Protein AF-A0A5J6GD02-F1 (afdb_monomer_lite)

Secondary structure (DSSP, 8-state):
-PPB--S--HHHHTTSB-TTT--B--TTS-EEEEEE-TTT--EEEEETTTHHHHHHHHHHHHHHHHHHHTT--TTTTTSTTSHHHHHHHHHHHHHHHHHHHTT---HHHHHHHHHHHHHHHHHHHHHHHHHHHHHHTT--

Foldseek 3Di:
DADEDPPDDPCQLVQQAASFPRHGCPDPFDKDFDHHHPVPRDTGIHGPPDRVVVSVVVVVVVVVVCVVVVDVPVCQQCDCPHLVVVLVVLVVLLVVLVVVCVPDDDPVVNVVSVVSNVVSVVSNVVSVVVVVVVVVVVVD

Structure (mmCIF, N/CA/C/O backbone):
data_AF-A0A5J6GD02-F1
#
_entry.id   AF-A0A5J6GD02-F1
#
loop_
_atom_site.group_PDB
_atom_site.id
_atom_site.type_symbol
_atom_site.label_atom_id
_atom_site.label_alt_id
_atom_site.label_comp_id
_atom_site.label_asym_id
_atom_site.label_entity_id
_atom_site.label_seq_id
_atom_site.pdbx_PDB_ins_code
_atom_site.Cartn_x
_atom_site.Cartn_y
_atom_site.Cartn_z
_atom_site.occupancy
_atom_site.B_iso_or_equiv
_atom_site.auth_seq_id
_atom_site.auth_comp_id
_atom_site.auth_asym_id
_atom_site.auth_atom_id
_atom_site.pdbx_PDB_model_num
ATOM 1 N N . MET A 1 1 ? -7.222 5.533 11.954 1.00 49.56 1 MET A N 1
ATOM 2 C CA . MET A 1 1 ? -6.879 4.154 12.347 1.00 49.56 1 MET A CA 1
ATOM 3 C C . MET A 1 1 ? -7.607 3.903 13.647 1.00 49.56 1 MET A C 1
ATOM 5 O O . MET A 1 1 ? -7.342 4.627 14.599 1.00 49.56 1 MET A O 1
ATOM 9 N N . ASP A 1 2 ? -8.582 2.999 13.656 1.00 67.56 2 ASP A N 1
ATOM 10 C CA . ASP A 1 2 ? -9.348 2.706 14.869 1.00 67.56 2 ASP A CA 1
ATOM 11 C C . ASP A 1 2 ? -8.459 1.959 15.872 1.00 67.56 2 ASP A C 1
ATOM 13 O O . ASP A 1 2 ? -7.825 0.957 15.533 1.00 67.56 2 ASP A O 1
ATOM 17 N N . ARG A 1 3 ? -8.343 2.493 17.095 1.00 82.06 3 ARG A N 1
ATOM 18 C CA . ARG A 1 3 ? -7.543 1.899 18.176 1.00 82.06 3 ARG A CA 1
ATOM 19 C C . ARG A 1 3 ? -8.403 0.902 18.943 1.00 82.06 3 ARG A C 1
ATOM 21 O O . ARG A 1 3 ? -9.432 1.288 19.490 1.00 82.06 3 ARG A O 1
ATOM 28 N N . TYR A 1 4 ? -7.952 -0.344 19.039 1.00 90.81 4 TYR A N 1
ATOM 29 C CA . TYR A 1 4 ? -8.618 -1.374 19.836 1.00 90.81 4 TYR A CA 1
ATOM 30 C C . TYR A 1 4 ? -7.989 -1.511 21.224 1.00 90.81 4 TYR A C 1
ATOM 32 O O . TYR A 1 4 ? -6.764 -1.505 21.362 1.00 90.81 4 TYR A O 1
ATOM 40 N N . PHE A 1 5 ? -8.832 -1.640 22.249 1.00 89.62 5 PHE A N 1
ATOM 41 C CA . PHE A 1 5 ? -8.416 -1.850 23.635 1.00 89.62 5 PHE A CA 1
ATOM 42 C C . PHE A 1 5 ? -8.751 -3.273 24.083 1.00 89.62 5 PHE A C 1
ATOM 44 O O . PHE A 1 5 ? -9.909 -3.677 24.086 1.00 89.62 5 PHE A O 1
ATOM 51 N N . TRP A 1 6 ? -7.727 -4.023 24.483 1.00 89.88 6 TRP A N 1
ATOM 52 C CA . TRP A 1 6 ? -7.848 -5.419 24.906 1.00 89.88 6 TRP A CA 1
ATOM 53 C C . TRP A 1 6 ? -7.901 -5.536 26.432 1.00 89.88 6 TRP A C 1
ATOM 55 O O . TRP A 1 6 ? -7.466 -4.635 27.145 1.00 89.88 6 TRP A O 1
ATOM 65 N N . HIS A 1 7 ? -8.410 -6.668 26.928 1.00 90.81 7 HIS A N 1
ATOM 66 C CA . HIS A 1 7 ? -8.487 -6.988 28.363 1.00 90.81 7 HIS A CA 1
ATOM 67 C C . HIS A 1 7 ? -9.287 -5.978 29.202 1.00 90.81 7 HIS A C 1
ATOM 69 O O . HIS A 1 7 ? -8.969 -5.720 30.362 1.00 90.81 7 HIS A O 1
ATOM 75 N N . LEU A 1 8 ? -10.347 -5.420 28.617 1.00 90.44 8 LEU A N 1
ATOM 76 C CA . LEU A 1 8 ? -11.246 -4.505 29.307 1.00 90.44 8 LEU A CA 1
ATOM 77 C C . LEU A 1 8 ? -12.137 -5.243 30.306 1.00 90.44 8 LEU A C 1
ATOM 79 O O . LEU A 1 8 ? -12.647 -6.332 30.035 1.00 90.44 8 LEU A O 1
ATOM 83 N N . SER A 1 9 ? -12.395 -4.607 31.447 1.00 92.12 9 SER A N 1
ATOM 84 C CA . SER A 1 9 ? -13.460 -5.055 32.337 1.00 92.12 9 SER A CA 1
ATOM 85 C C . SER A 1 9 ? -14.839 -4.852 31.679 1.00 92.12 9 SER A C 1
ATOM 87 O O . SER A 1 9 ? -14.994 -4.002 30.793 1.00 92.12 9 SER A O 1
ATOM 89 N N . PRO A 1 10 ? -15.894 -5.551 32.138 1.00 92.12 10 PRO A N 1
ATOM 90 C CA . PRO A 1 10 ? -17.239 -5.375 31.591 1.00 92.12 10 PRO A CA 1
ATOM 91 C C . PRO A 1 10 ? -17.794 -3.945 31.693 1.00 92.12 10 PRO A C 1
ATOM 93 O O . PRO A 1 10 ? -18.701 -3.590 30.940 1.00 92.12 10 PRO A O 1
ATOM 96 N N . SER A 1 11 ? -17.329 -3.126 32.643 1.00 91.56 11 SER A N 1
ATOM 97 C CA . SER A 1 11 ? -17.725 -1.713 32.739 1.00 91.56 11 SER A CA 1
ATOM 98 C C . SER A 1 11 ? -16.981 -0.848 31.720 1.00 91.56 11 SER A C 1
ATOM 100 O O . SER A 1 11 ? -17.595 0.008 31.089 1.00 91.56 11 SER A O 1
ATOM 102 N N . GLN A 1 12 ? -15.697 -1.118 31.488 1.00 92.94 12 GLN A N 1
ATOM 103 C CA . GLN A 1 12 ? -14.886 -0.407 30.497 1.00 92.94 12 GLN A CA 1
ATOM 104 C C . GLN A 1 12 ? -15.320 -0.723 29.061 1.00 92.94 12 GLN A C 1
ATOM 106 O O . GLN A 1 12 ? -15.511 0.195 28.269 1.00 92.94 12 GLN A O 1
ATOM 111 N N . ALA A 1 13 ? -15.569 -1.999 28.744 1.00 91.06 13 ALA A N 1
ATOM 112 C CA . ALA A 1 13 ? -16.032 -2.430 27.419 1.00 91.06 13 ALA A CA 1
ATOM 113 C C . ALA A 1 13 ? -17.415 -1.858 27.049 1.00 91.06 13 ALA A C 1
ATOM 115 O O . ALA A 1 13 ? -17.744 -1.693 25.879 1.00 91.06 13 ALA A O 1
ATOM 116 N N . ARG A 1 14 ? -18.236 -1.522 28.053 1.00 90.06 14 ARG A N 1
ATOM 117 C CA . ARG A 1 14 ? -19.537 -0.860 27.864 1.00 90.06 14 ARG A CA 1
ATOM 118 C C . ARG A 1 14 ? -19.453 0.669 27.845 1.00 90.06 14 ARG A C 1
ATOM 120 O O . ARG A 1 14 ? -20.496 1.312 27.781 1.00 90.06 14 ARG A O 1
ATOM 127 N N . GLY A 1 15 ? -18.253 1.242 27.940 1.00 88.25 15 GLY A N 1
ATOM 128 C CA . GLY A 1 15 ? -18.046 2.689 27.984 1.00 88.25 15 GLY A CA 1
ATOM 129 C C . GLY A 1 15 ? -18.499 3.357 29.287 1.00 88.25 15 GLY A C 1
ATOM 130 O O . GLY A 1 15 ? -18.622 4.574 29.332 1.00 88.25 15 GLY A O 1
ATOM 131 N N . LEU A 1 16 ? -18.749 2.580 30.348 1.00 90.75 16 LEU A N 1
ATOM 132 C CA . LEU A 1 16 ? -19.204 3.085 31.650 1.00 90.75 16 LEU A CA 1
ATOM 133 C C . LEU A 1 16 ? -18.047 3.438 32.587 1.00 90.75 16 LEU A C 1
ATOM 135 O O . LEU A 1 16 ? -18.254 4.100 33.595 1.00 90.75 16 LEU A O 1
ATOM 139 N N . ALA A 1 17 ? -16.835 2.980 32.286 1.00 93.38 17 ALA A N 1
ATOM 140 C CA . ALA A 1 17 ? -15.652 3.248 33.087 1.00 93.38 17 ALA A CA 1
ATOM 141 C C . ALA A 1 17 ? -14.464 3.606 32.197 1.00 93.38 17 ALA A C 1
ATOM 143 O O . ALA A 1 17 ? -14.351 3.139 31.063 1.00 93.38 17 ALA A O 1
ATOM 144 N N . CYS A 1 18 ? -13.555 4.411 32.737 1.00 93.94 18 CYS A N 1
ATOM 145 C CA . CYS A 1 18 ? -12.336 4.809 32.062 1.00 93.94 18 CYS A CA 1
ATOM 146 C C . CYS A 1 18 ? -11.481 3.583 31.736 1.00 93.94 18 CYS A C 1
ATOM 148 O O . CYS A 1 18 ? -11.112 2.819 32.633 1.00 93.94 18 CYS A O 1
ATOM 150 N N . VAL A 1 19 ? -11.089 3.433 30.472 1.00 93.94 19 VAL A N 1
ATOM 151 C CA . VAL A 1 19 ? -10.211 2.332 30.031 1.00 93.94 19 VAL A CA 1
ATOM 152 C C . VAL A 1 19 ? -8.822 2.359 30.671 1.00 93.94 19 VAL A C 1
ATOM 154 O O . VAL A 1 19 ? -8.133 1.348 30.683 1.00 93.94 19 VAL A O 1
ATOM 157 N N . VAL A 1 20 ? -8.411 3.504 31.224 1.00 92.31 20 VAL A N 1
ATOM 158 C CA . VAL A 1 20 ? -7.095 3.692 31.844 1.00 92.31 20 VAL A CA 1
ATOM 159 C C . VAL A 1 20 ? -7.111 3.409 33.343 1.00 92.31 20 VAL A C 1
ATOM 161 O O . VAL A 1 20 ? -6.299 2.628 33.827 1.00 92.31 20 VAL A O 1
ATOM 164 N N . CYS A 1 21 ? -7.987 4.084 34.090 1.00 91.25 21 CYS A N 1
ATOM 165 C CA . CYS A 1 21 ? -7.982 4.046 35.556 1.00 91.25 21 CYS A CA 1
ATOM 166 C C . CYS A 1 21 ? -9.163 3.280 36.164 1.00 91.25 21 CYS A C 1
ATOM 168 O O . CYS A 1 21 ? -9.201 3.100 37.376 1.00 91.25 21 CYS A O 1
ATOM 170 N N . GLY A 1 22 ? -10.141 2.858 35.356 1.00 90.38 22 GLY A N 1
ATOM 171 C CA . GLY A 1 22 ? -11.309 2.102 35.818 1.00 90.38 22 GLY A CA 1
ATOM 172 C C . GLY A 1 22 ? -12.361 2.917 36.578 1.00 90.38 22 GLY A C 1
ATOM 173 O O . GLY A 1 22 ? -13.353 2.342 37.015 1.00 90.38 22 GLY A O 1
ATOM 174 N N . VAL A 1 23 ? -12.179 4.235 36.721 1.00 91.81 23 VAL A N 1
ATOM 175 C CA . VAL A 1 23 ? -13.167 5.124 37.352 1.00 91.81 23 VAL A CA 1
ATOM 176 C C . VAL A 1 23 ? -14.449 5.165 36.524 1.00 91.81 23 VAL A C 1
ATOM 178 O O . VAL A 1 23 ? -14.387 5.249 35.297 1.00 91.81 23 VAL A O 1
ATOM 181 N N . ASP A 1 24 ? -15.593 5.121 37.202 1.00 91.19 24 ASP A N 1
ATOM 182 C CA . ASP A 1 24 ? -16.921 5.259 36.601 1.00 91.19 24 ASP A CA 1
ATOM 183 C C . ASP A 1 24 ? -17.074 6.632 35.922 1.00 91.19 24 ASP A C 1
ATOM 185 O O . ASP A 1 24 ? -16.805 7.673 36.522 1.00 91.19 24 ASP A O 1
ATOM 189 N N . LEU A 1 25 ? -17.492 6.625 34.657 1.00 86.75 25 LEU A N 1
ATOM 190 C CA . LEU A 1 25 ? -17.633 7.804 33.802 1.00 86.75 25 LEU A CA 1
ATOM 191 C C . LEU A 1 25 ? -19.041 8.414 33.859 1.00 86.75 25 LEU A C 1
ATOM 193 O O . LEU A 1 25 ? -19.507 8.977 32.872 1.00 86.75 25 LEU A O 1
ATOM 197 N N . GLY A 1 26 ? -19.730 8.303 34.997 1.00 82.62 26 GLY A N 1
ATOM 198 C CA . GLY A 1 26 ? -21.067 8.855 35.211 1.00 82.62 26 GLY A CA 1
ATOM 199 C C . GLY A 1 26 ? -21.256 10.311 34.747 1.00 82.62 26 GLY A C 1
ATOM 200 O O . GLY A 1 26 ? -20.313 11.054 34.490 1.00 82.62 26 GLY A O 1
ATOM 201 N N . LYS A 1 27 ? -22.516 10.763 34.690 1.00 76.00 27 LYS A N 1
ATOM 202 C CA . LYS A 1 27 ? -22.967 11.983 33.973 1.00 76.00 27 LYS 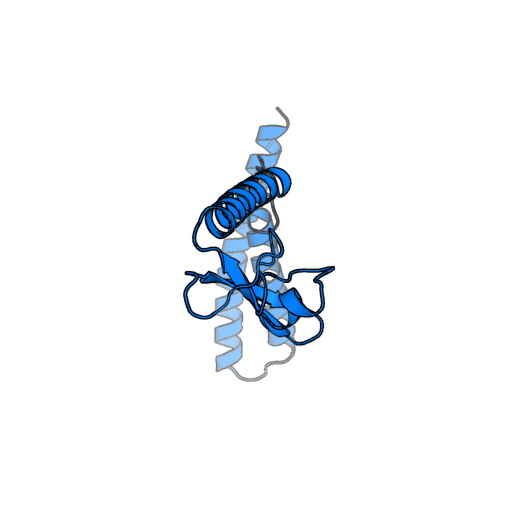A CA 1
ATOM 203 C C . LYS A 1 27 ? -22.194 13.292 34.219 1.00 76.00 27 LYS A C 1
ATOM 205 O O . LYS A 1 27 ? -22.316 14.208 33.415 1.00 76.00 27 LYS A O 1
ATOM 210 N N . GLN A 1 28 ? -21.487 13.432 35.337 1.00 75.25 28 GLN A N 1
ATOM 211 C CA . GLN A 1 28 ? -20.781 14.665 35.706 1.00 75.25 28 GLN A CA 1
ATOM 212 C C . GLN A 1 28 ? -19.301 14.672 35.307 1.00 75.25 28 GLN A C 1
ATOM 214 O O . GLN A 1 28 ? -18.648 15.712 35.387 1.00 75.25 28 GLN A O 1
ATOM 219 N N . MET A 1 29 ? -18.759 13.534 34.881 1.00 80.50 29 MET A N 1
ATOM 220 C CA . MET A 1 29 ? -17.343 13.398 34.593 1.00 80.50 29 MET A CA 1
ATOM 221 C C . MET A 1 29 ? -17.076 13.637 33.108 1.00 80.50 29 MET A C 1
ATOM 223 O O . MET A 1 29 ? -17.655 12.984 32.246 1.00 80.50 29 MET A O 1
ATOM 227 N N . ARG A 1 30 ? -16.182 14.580 32.787 1.00 88.38 30 ARG A N 1
ATOM 228 C CA . ARG A 1 30 ? -15.771 14.807 31.396 1.00 88.38 30 ARG A CA 1
ATOM 229 C C . ARG A 1 30 ? -14.984 13.601 30.894 1.00 88.38 30 ARG A C 1
ATOM 231 O O . ARG A 1 30 ? -13.947 13.250 31.461 1.00 88.38 30 ARG A O 1
ATOM 238 N N . HIS A 1 31 ? -15.455 13.008 29.808 1.00 90.62 31 HIS A N 1
ATOM 239 C CA . HIS A 1 31 ? -14.828 11.863 29.168 1.00 90.62 31 HIS A CA 1
ATOM 240 C C . HIS A 1 31 ? -14.773 12.047 27.654 1.00 90.62 31 HIS A C 1
ATOM 242 O O . HIS A 1 31 ? -15.590 12.759 27.071 1.00 90.62 31 HIS A O 1
ATOM 248 N N . VAL A 1 32 ? -13.802 11.400 27.019 1.00 91.69 32 VAL A N 1
ATOM 249 C CA . VAL A 1 32 ? -13.587 11.461 25.569 1.00 91.69 32 VAL A CA 1
ATOM 250 C C . VAL A 1 32 ? -13.484 10.051 24.990 1.00 91.69 32 VAL A C 1
ATOM 252 O O . VAL A 1 32 ? -12.970 9.161 25.677 1.00 91.69 32 VAL A O 1
ATOM 255 N N . PRO A 1 33 ? -13.993 9.816 23.767 1.00 92.50 33 PRO A N 1
ATOM 256 C CA . PRO A 1 33 ? -13.813 8.542 23.083 1.00 92.50 33 PRO A CA 1
ATOM 257 C C . PRO A 1 33 ? -12.338 8.376 22.707 1.00 92.50 33 PRO A C 1
ATOM 259 O O . PRO A 1 33 ? -11.707 9.313 22.220 1.00 92.50 33 PRO A O 1
ATOM 262 N N . VAL A 1 34 ? -11.776 7.193 22.954 1.00 91.38 34 VAL A N 1
ATOM 263 C CA . VAL A 1 34 ? -10.341 6.919 22.725 1.00 91.38 34 VAL A CA 1
ATOM 264 C C . VAL A 1 34 ? -10.077 5.704 21.841 1.00 91.38 34 VAL A C 1
ATOM 266 O O . VAL A 1 34 ? -8.940 5.488 21.422 1.00 91.38 34 VAL A O 1
ATOM 269 N N . GLY A 1 35 ? -11.104 4.911 21.540 1.00 92.25 35 GLY A N 1
ATOM 270 C CA . GLY A 1 35 ? -10.992 3.733 20.687 1.00 92.25 35 GLY A CA 1
ATOM 271 C C . GLY A 1 35 ? -12.226 2.849 20.771 1.00 92.25 35 GLY A C 1
ATOM 272 O O . GLY A 1 35 ? -13.308 3.328 21.115 1.00 92.25 35 GLY A O 1
ATOM 273 N N . ARG A 1 36 ? -12.051 1.555 20.490 1.00 93.94 36 ARG A N 1
ATOM 274 C CA . ARG A 1 36 ? -13.120 0.554 20.482 1.00 93.94 36 ARG A CA 1
ATOM 275 C C . ARG A 1 36 ? -12.764 -0.721 21.243 1.00 93.94 36 ARG A C 1
ATOM 277 O O . ARG A 1 36 ? -11.593 -1.086 21.364 1.00 93.94 36 ARG A O 1
ATOM 284 N N . ASP A 1 37 ? -13.788 -1.410 21.728 1.00 91.69 37 ASP A N 1
ATOM 285 C CA . ASP A 1 37 ? -13.700 -2.790 22.204 1.00 91.69 37 ASP A CA 1
ATOM 286 C C . ASP A 1 37 ? -13.685 -3.752 21.000 1.00 91.69 37 ASP A C 1
ATOM 288 O O . ASP A 1 37 ? -14.632 -3.740 20.217 1.00 91.69 37 ASP A O 1
ATOM 292 N N . PRO A 1 38 ? -12.667 -4.610 20.833 1.00 89.62 38 PRO A N 1
ATOM 293 C CA . PRO A 1 38 ? -12.588 -5.540 19.707 1.00 89.62 38 PRO A CA 1
ATOM 294 C C . PRO A 1 38 ? -13.679 -6.620 19.705 1.00 89.62 38 PRO A C 1
ATOM 296 O O . PRO A 1 38 ? -13.969 -7.174 18.649 1.00 89.62 38 PRO A O 1
ATOM 299 N N . ALA A 1 39 ? -14.290 -6.940 20.853 1.00 89.62 39 ALA A N 1
ATOM 300 C CA . ALA A 1 39 ? -15.325 -7.973 20.918 1.00 89.62 39 ALA A CA 1
ATOM 301 C C . ALA A 1 39 ? -16.695 -7.476 20.432 1.00 89.62 39 ALA A C 1
ATOM 303 O O . ALA A 1 39 ? -17.473 -8.243 19.866 1.00 89.62 39 ALA A O 1
ATOM 304 N N . THR A 1 40 ? -17.007 -6.202 20.677 1.00 88.94 40 THR A N 1
ATOM 305 C CA . THR A 1 40 ? -18.330 -5.624 20.389 1.00 88.94 40 THR A CA 1
ATOM 306 C C . THR A 1 40 ? -18.296 -4.468 19.391 1.00 88.94 40 THR A C 1
ATOM 308 O O . THR A 1 40 ? -19.353 -3.954 19.028 1.00 88.94 40 THR A O 1
ATOM 311 N N . ASP A 1 41 ? -17.099 -4.050 18.970 1.00 88.62 41 ASP A N 1
ATOM 312 C CA . ASP A 1 41 ? -16.800 -2.864 18.156 1.00 88.62 41 ASP A CA 1
ATOM 313 C C . ASP A 1 41 ? -17.367 -1.548 18.724 1.00 88.62 41 ASP A C 1
ATOM 315 O O . ASP A 1 41 ? -17.493 -0.537 18.032 1.00 88.62 41 ASP A O 1
ATOM 319 N N . ARG A 1 42 ? -17.715 -1.528 20.014 1.00 90.19 42 ARG A N 1
ATOM 320 C CA . ARG A 1 42 ? -18.280 -0.349 20.678 1.00 90.19 42 ARG A CA 1
ATOM 321 C C . ARG A 1 42 ? -17.197 0.634 21.075 1.00 90.19 42 ARG A C 1
ATOM 323 O O . ARG A 1 42 ? -16.099 0.228 21.440 1.00 90.19 42 ARG A O 1
ATOM 330 N N . GLU A 1 43 ? -17.530 1.923 21.049 1.00 92.56 43 GLU A N 1
ATOM 331 C CA . GLU A 1 43 ? -16.637 2.970 21.540 1.00 92.56 43 GLU A CA 1
ATOM 332 C C . GLU A 1 43 ? -16.333 2.800 23.028 1.00 92.56 43 GLU A C 1
ATOM 334 O O . GLU A 1 43 ? -17.204 2.473 23.838 1.00 92.56 43 GLU A O 1
ATOM 339 N N . VAL A 1 44 ? -15.083 3.077 23.383 1.00 93.50 44 VAL A N 1
ATOM 340 C CA . VAL A 1 44 ? -14.610 3.097 24.763 1.00 93.50 44 VAL A CA 1
ATOM 341 C C . VAL A 1 44 ? -14.038 4.468 25.101 1.00 93.50 44 VAL A C 1
ATOM 343 O O . VAL A 1 44 ? -13.536 5.191 24.233 1.00 93.50 44 VAL A O 1
ATOM 346 N N . TYR A 1 45 ? -14.116 4.831 26.379 1.00 94.00 45 TYR A N 1
ATOM 347 C CA . TYR A 1 45 ? -13.893 6.200 26.835 1.00 94.00 45 TYR A CA 1
ATOM 348 C C . TYR A 1 45 ? -12.797 6.277 27.900 1.00 94.00 45 TYR A C 1
ATOM 350 O O . TYR A 1 45 ? -12.564 5.340 28.668 1.00 94.00 45 TYR A O 1
ATOM 358 N N . ALA A 1 46 ? -12.139 7.431 27.973 1.00 92.94 46 ALA A N 1
ATOM 359 C CA . ALA A 1 46 ? -11.224 7.787 29.053 1.00 92.94 46 ALA A CA 1
ATOM 360 C C . ALA A 1 46 ? -11.638 9.110 29.705 1.00 92.94 46 ALA A C 1
ATOM 362 O O . ALA A 1 46 ? -12.276 9.950 29.068 1.00 92.94 46 ALA A O 1
ATOM 363 N N . CYS A 1 47 ? -11.235 9.321 30.962 1.00 93.44 47 CYS A N 1
ATOM 364 C CA . CYS A 1 47 ? -11.329 10.634 31.605 1.00 93.44 47 CYS A CA 1
ATOM 365 C C . CYS A 1 47 ? -10.604 11.668 30.739 1.00 93.44 47 CYS A C 1
ATOM 367 O O . CYS A 1 47 ? -9.479 11.397 30.306 1.00 93.44 47 CYS A O 1
ATOM 369 N N . ALA A 1 48 ? -11.207 12.843 30.540 1.00 88.12 48 ALA A N 1
ATOM 370 C CA . ALA A 1 48 ? -10.611 13.905 29.731 1.00 88.12 48 ALA A CA 1
ATOM 371 C C . ALA A 1 48 ? -9.185 14.243 30.203 1.00 88.12 48 ALA A C 1
ATOM 373 O O . ALA A 1 48 ? -8.269 14.310 29.392 1.00 88.12 48 ALA A O 1
ATOM 374 N N . GLU A 1 49 ? -8.970 14.326 31.519 1.00 85.81 49 GLU A N 1
ATOM 375 C CA . GLU A 1 49 ? -7.649 14.483 32.130 1.00 85.81 49 GLU A CA 1
ATOM 376 C C . GLU A 1 49 ? -7.559 13.656 33.426 1.00 85.81 49 GLU A C 1
ATOM 378 O O . GLU A 1 49 ? -8.562 13.521 34.133 1.00 85.81 49 GLU A O 1
ATOM 383 N N . PRO A 1 50 ? -6.400 13.046 33.748 1.00 88.25 50 PRO A N 1
ATOM 384 C CA . PRO A 1 50 ? -5.165 12.977 32.949 1.00 88.25 50 PRO A CA 1
ATOM 385 C C . PRO A 1 50 ? -5.144 11.801 31.947 1.00 88.25 50 PRO A C 1
ATOM 387 O O . PRO A 1 50 ? -4.174 11.607 31.219 1.00 88.25 50 PRO A O 1
ATOM 390 N N . CYS A 1 51 ? -6.190 10.969 31.928 1.00 91.62 51 CYS A N 1
ATOM 391 C CA . CYS A 1 51 ? -6.157 9.666 31.258 1.00 91.62 51 CYS A CA 1
ATOM 392 C C . CYS A 1 51 ? -6.074 9.766 29.730 1.00 91.62 51 CYS A C 1
ATOM 394 O O . CYS A 1 51 ? -5.277 9.050 29.125 1.00 91.62 51 CYS A O 1
ATOM 396 N N . ALA A 1 52 ? -6.861 10.646 29.105 1.00 89.50 52 ALA A N 1
ATOM 397 C CA . ALA A 1 52 ? -6.813 10.829 27.656 1.00 89.50 52 ALA A CA 1
ATOM 398 C C . ALA A 1 52 ? -5.493 11.461 27.188 1.00 89.50 52 ALA A C 1
ATOM 400 O O . ALA A 1 52 ? -4.957 11.050 26.162 1.00 89.50 52 ALA A O 1
ATOM 401 N N . VAL A 1 53 ? -4.929 12.386 27.973 1.00 89.81 53 VAL A N 1
ATOM 402 C CA . VAL A 1 53 ? -3.611 12.986 27.700 1.00 89.81 53 VAL A CA 1
ATOM 403 C C . VAL A 1 53 ? -2.532 11.907 27.670 1.00 89.81 53 VAL A C 1
ATOM 405 O O . VAL A 1 53 ? -1.804 11.793 26.689 1.00 89.81 53 VAL A O 1
ATOM 408 N N . ARG A 1 54 ? -2.508 11.022 28.673 1.00 90.19 54 ARG A N 1
ATOM 409 C CA . ARG A 1 54 ? -1.548 9.911 28.722 1.00 90.19 54 ARG A CA 1
ATOM 410 C C . ARG A 1 54 ? -1.681 8.959 27.528 1.00 90.19 54 ARG A C 1
ATOM 412 O O . ARG A 1 54 ? -0.681 8.483 27.003 1.00 90.19 54 ARG A O 1
ATOM 419 N N . ILE A 1 55 ? -2.912 8.682 27.087 1.00 88.00 55 ILE A N 1
ATOM 420 C CA . ILE A 1 55 ? -3.176 7.884 25.876 1.00 88.00 55 ILE A CA 1
ATOM 421 C C . ILE A 1 55 ? -2.610 8.584 24.635 1.00 88.00 55 ILE A C 1
ATOM 423 O O . ILE A 1 55 ? -2.037 7.911 23.775 1.00 88.00 55 ILE A O 1
ATOM 427 N N . ALA A 1 56 ? -2.780 9.902 24.521 1.00 86.75 56 ALA A N 1
ATOM 428 C CA . ALA A 1 56 ? -2.273 10.680 23.395 1.00 86.75 56 ALA A CA 1
ATOM 429 C C . ALA A 1 56 ? -0.737 10.678 23.359 1.00 86.75 56 ALA A C 1
ATOM 431 O O . ALA A 1 56 ? -0.162 10.345 22.325 1.00 86.75 56 ALA A O 1
ATOM 432 N N . GLU A 1 57 ? -0.083 10.933 24.494 1.00 89.19 57 GLU A N 1
ATOM 433 C CA . GLU A 1 57 ? 1.380 10.893 24.632 1.00 89.19 57 GLU A CA 1
ATOM 434 C C . GLU A 1 57 ? 1.950 9.509 24.299 1.00 89.19 57 GLU A C 1
ATOM 436 O O . GLU A 1 57 ? 2.923 9.388 23.557 1.00 89.19 57 GLU A O 1
ATOM 441 N N . GLU A 1 58 ? 1.318 8.441 24.794 1.00 86.69 58 GLU A N 1
ATOM 442 C CA . GLU A 1 58 ? 1.730 7.073 24.483 1.00 86.69 58 GLU A CA 1
ATOM 443 C C . GLU A 1 58 ? 1.541 6.749 22.996 1.00 86.69 58 GLU A C 1
ATOM 445 O O . GLU A 1 58 ? 2.399 6.108 22.394 1.00 86.69 58 GLU A O 1
ATOM 450 N N . SER A 1 59 ? 0.449 7.218 22.385 1.00 83.38 59 SER A N 1
ATOM 451 C CA . SER A 1 59 ? 0.204 7.038 20.948 1.00 83.38 59 SER A CA 1
ATOM 452 C C . SER A 1 59 ? 1.252 7.762 20.113 1.00 83.38 59 SER A C 1
ATOM 454 O O . SER A 1 59 ? 1.713 7.227 19.110 1.00 83.38 59 SER A O 1
ATOM 456 N N . GLU A 1 60 ? 1.647 8.967 20.522 1.00 85.50 60 GLU A N 1
ATOM 457 C CA . GLU A 1 60 ? 2.689 9.727 19.844 1.00 85.50 60 GLU A CA 1
ATOM 458 C C . GLU A 1 60 ? 4.061 9.066 20.008 1.00 85.50 60 GLU A C 1
ATOM 460 O O . GLU A 1 60 ? 4.800 8.948 19.027 1.00 85.50 60 GLU A O 1
ATOM 465 N N . ARG A 1 61 ? 4.378 8.574 21.213 1.00 87.69 61 ARG A N 1
ATOM 466 C CA . ARG A 1 61 ? 5.593 7.795 21.480 1.00 87.69 61 ARG A CA 1
ATOM 467 C C . ARG A 1 61 ? 5.639 6.542 20.611 1.00 87.69 61 ARG A C 1
ATOM 469 O O . ARG A 1 61 ? 6.620 6.344 19.909 1.00 87.69 61 ARG A O 1
ATOM 476 N N . LEU A 1 62 ? 4.569 5.747 20.586 1.00 82.12 62 LEU A N 1
ATOM 477 C CA . LEU A 1 62 ? 4.480 4.548 19.748 1.00 82.12 62 LEU A CA 1
ATOM 478 C C . LEU A 1 62 ? 4.555 4.892 18.261 1.00 82.12 62 LEU A C 1
ATOM 480 O O . LEU A 1 62 ? 5.235 4.206 17.512 1.00 82.12 62 LEU A O 1
ATOM 484 N N . ALA A 1 63 ? 3.908 5.968 17.811 1.00 79.31 63 ALA A N 1
ATOM 485 C CA . ALA A 1 63 ? 4.021 6.416 16.426 1.00 79.31 63 ALA A CA 1
ATOM 486 C C . ALA A 1 63 ? 5.457 6.831 16.076 1.00 79.31 63 ALA A C 1
ATOM 488 O O . ALA A 1 63 ? 5.902 6.595 14.955 1.00 79.31 63 ALA A O 1
ATOM 489 N N . ARG A 1 64 ? 6.190 7.431 17.018 1.00 81.75 64 ARG A N 1
ATOM 490 C CA . ARG A 1 64 ? 7.608 7.767 16.862 1.00 81.75 64 ARG A CA 1
ATOM 491 C C . ARG A 1 64 ? 8.475 6.510 16.815 1.00 81.75 64 ARG A C 1
ATOM 493 O O . ARG A 1 64 ? 9.204 6.340 15.848 1.00 81.75 64 ARG A O 1
ATOM 500 N N . GLU A 1 65 ? 8.296 5.592 17.759 1.00 81.75 65 GLU A N 1
ATOM 501 C CA . GLU A 1 65 ? 8.990 4.299 17.803 1.00 81.75 65 GLU A CA 1
ATOM 502 C C . GLU A 1 65 ? 8.689 3.446 16.563 1.00 81.75 65 GLU A C 1
ATOM 504 O O . GLU A 1 65 ? 9.582 2.794 16.035 1.00 81.75 65 GLU A O 1
ATOM 509 N N . MET A 1 66 ? 7.462 3.477 16.032 1.00 71.31 66 MET A N 1
ATOM 510 C CA . MET A 1 66 ? 7.115 2.828 14.763 1.00 71.31 66 MET A CA 1
ATOM 511 C C . MET A 1 66 ? 7.817 3.483 13.573 1.00 71.31 66 MET A C 1
ATOM 513 O O . MET A 1 66 ? 8.258 2.770 12.684 1.00 71.31 66 MET A O 1
ATOM 517 N N . ARG A 1 67 ? 7.951 4.816 13.533 1.00 71.31 67 ARG A N 1
ATOM 518 C CA . ARG A 1 67 ? 8.726 5.500 12.478 1.00 71.31 67 ARG A CA 1
ATOM 519 C C . ARG A 1 67 ? 10.220 5.185 12.574 1.00 71.31 67 ARG A C 1
ATOM 521 O O . ARG A 1 67 ? 10.872 5.051 11.547 1.00 71.31 67 ARG A O 1
ATOM 528 N N . GLU A 1 68 ? 10.746 5.058 13.786 1.00 73.38 68 GLU A N 1
ATOM 529 C CA . GLU A 1 68 ? 12.149 4.718 14.043 1.00 73.38 68 GLU A CA 1
ATOM 530 C C . GLU A 1 68 ? 12.439 3.239 13.728 1.00 73.38 68 GLU A C 1
ATOM 532 O O . GLU A 1 68 ? 13.423 2.934 13.058 1.00 73.38 68 GLU A O 1
ATOM 537 N N . SER A 1 69 ? 11.551 2.321 14.125 1.00 64.25 69 SER A N 1
ATOM 538 C CA . SER A 1 69 ? 11.680 0.869 13.897 1.00 64.25 69 SER A CA 1
ATOM 539 C C . SER A 1 69 ? 11.302 0.416 12.486 1.00 64.25 69 SER A C 1
ATOM 541 O O . SER A 1 69 ? 11.893 -0.537 11.985 1.00 64.25 69 SER A O 1
ATOM 543 N N . ALA A 1 70 ? 10.400 1.126 11.798 1.00 57.81 70 ALA A N 1
ATOM 544 C CA . ALA A 1 70 ? 10.192 0.979 10.353 1.00 57.81 70 ALA A CA 1
ATOM 545 C C . ALA A 1 70 ? 11.399 1.472 9.531 1.00 57.81 70 ALA A C 1
ATOM 547 O O . ALA A 1 70 ? 11.387 1.388 8.303 1.00 57.81 70 ALA A O 1
ATOM 548 N N . GLY A 1 71 ? 12.442 1.946 10.213 1.00 44.16 71 GLY A N 1
ATOM 549 C CA . GLY A 1 71 ? 13.673 2.414 9.631 1.00 44.16 71 GLY A CA 1
ATOM 550 C C . GLY A 1 71 ? 13.536 3.855 9.169 1.00 44.16 71 GLY A C 1
ATOM 551 O O . GLY A 1 71 ? 12.827 4.175 8.214 1.00 44.16 71 GLY A O 1
ATOM 552 N N . GLN A 1 72 ? 14.412 4.697 9.708 1.00 50.12 72 GLN A N 1
ATOM 553 C CA . GLN A 1 72 ? 15.299 5.420 8.805 1.00 50.12 72 GLN A CA 1
ATOM 554 C C . GLN A 1 72 ? 15.917 4.385 7.856 1.00 50.12 72 GLN A C 1
ATOM 556 O O . GLN A 1 72 ? 16.961 3.803 8.135 1.00 50.12 72 GLN A O 1
ATOM 561 N N . ALA A 1 73 ? 15.226 4.086 6.757 1.00 47.53 73 ALA A N 1
ATOM 562 C CA . ALA A 1 73 ? 15.845 3.460 5.612 1.00 47.53 73 ALA A CA 1
ATOM 563 C C . ALA A 1 73 ? 16.862 4.479 5.097 1.00 47.53 73 ALA A C 1
ATOM 565 O O . ALA A 1 73 ? 16.569 5.289 4.216 1.00 47.53 73 ALA A O 1
ATOM 566 N N . ASP A 1 74 ? 18.066 4.428 5.659 1.00 46.97 74 ASP A N 1
ATOM 567 C CA . ASP A 1 74 ? 19.269 5.130 5.209 1.00 46.97 74 ASP A CA 1
ATOM 568 C C . ASP A 1 74 ? 19.771 4.571 3.857 1.00 46.97 74 ASP A C 1
ATOM 570 O O . ASP A 1 74 ? 20.948 4.578 3.519 1.00 46.97 74 ASP A O 1
ATOM 574 N N . ASP A 1 75 ? 18.830 4.066 3.053 1.00 48.66 75 ASP A N 1
ATOM 575 C CA . ASP A 1 75 ? 18.969 3.781 1.639 1.00 48.66 75 ASP A CA 1
ATOM 576 C C . ASP A 1 75 ? 17.646 4.040 0.889 1.00 48.66 75 ASP A C 1
ATOM 578 O O . ASP A 1 75 ? 17.173 3.256 0.061 1.00 48.66 75 ASP A O 1
ATOM 582 N N . SER A 1 76 ? 17.015 5.179 1.196 1.00 52.47 76 SER A N 1
ATOM 583 C CA . SER A 1 76 ? 15.764 5.681 0.593 1.00 52.47 76 SER A CA 1
ATOM 584 C C . SER A 1 76 ? 15.773 5.771 -0.947 1.00 52.47 76 SER A C 1
ATOM 586 O O . SER A 1 76 ? 14.738 6.011 -1.571 1.00 52.47 76 SER A O 1
ATOM 588 N N . GLY A 1 77 ? 16.918 5.525 -1.592 1.00 52.44 77 GLY A N 1
ATOM 589 C CA . GLY A 1 77 ? 17.039 5.385 -3.037 1.00 52.44 77 GLY A CA 1
ATOM 590 C C . GLY A 1 77 ? 16.651 4.009 -3.590 1.00 52.44 77 GLY A C 1
ATOM 591 O O . 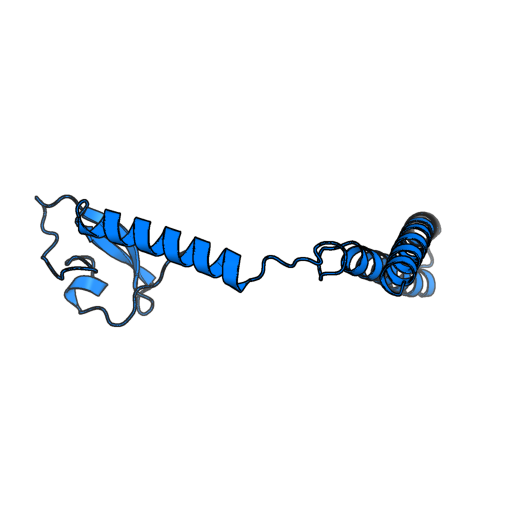GLY A 1 77 ? 16.212 3.957 -4.736 1.00 52.44 77 GLY A O 1
ATOM 592 N N . LEU A 1 78 ? 16.783 2.913 -2.833 1.00 53.59 78 LEU A N 1
ATOM 593 C CA . LEU A 1 78 ? 16.683 1.536 -3.363 1.00 53.59 78 LEU A CA 1
ATOM 594 C C . LEU A 1 78 ? 15.539 0.692 -2.772 1.00 53.59 78 LEU A C 1
ATOM 596 O O . LEU A 1 78 ? 15.292 -0.415 -3.245 1.00 53.59 78 LEU A O 1
ATOM 600 N N . GLY A 1 79 ? 14.810 1.203 -1.776 1.00 56.62 79 GLY A N 1
ATOM 601 C CA . GLY A 1 79 ? 13.672 0.501 -1.168 1.00 56.62 79 GLY A CA 1
ATOM 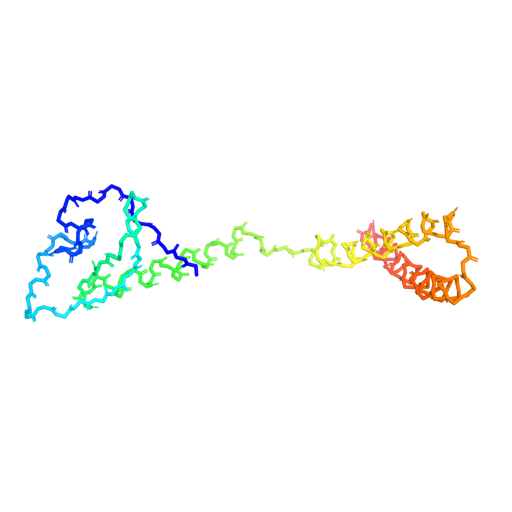602 C C . GLY A 1 79 ? 12.467 0.288 -2.103 1.00 56.62 79 GLY A C 1
ATOM 603 O O . GLY A 1 79 ? 12.434 0.767 -3.240 1.00 56.62 79 GLY A O 1
ATOM 604 N N . ALA A 1 80 ? 11.433 -0.394 -1.594 1.00 52.69 80 ALA A N 1
ATOM 605 C CA . ALA A 1 80 ? 10.211 -0.765 -2.327 1.00 52.69 80 ALA A CA 1
ATOM 606 C C . ALA A 1 80 ? 9.461 0.421 -2.979 1.00 52.69 80 ALA A C 1
ATOM 608 O O . ALA A 1 80 ? 8.783 0.232 -3.990 1.00 52.69 80 ALA A O 1
ATOM 609 N N . ASP A 1 81 ? 9.654 1.643 -2.468 1.00 57.53 81 ASP A N 1
ATOM 610 C CA . ASP A 1 81 ? 9.141 2.894 -3.051 1.00 57.53 81 ASP A CA 1
ATOM 611 C C . ASP A 1 81 ? 10.223 3.853 -3.586 1.00 57.53 81 ASP A C 1
ATOM 613 O O . ASP A 1 81 ? 9.906 4.928 -4.108 1.00 57.53 81 ASP A O 1
ATOM 617 N N . GLY A 1 82 ? 11.490 3.434 -3.532 1.00 74.44 82 GLY A N 1
ATOM 618 C CA . GLY A 1 82 ? 12.641 4.138 -4.096 1.00 74.44 82 GLY A CA 1
ATOM 619 C C . GLY A 1 82 ? 12.762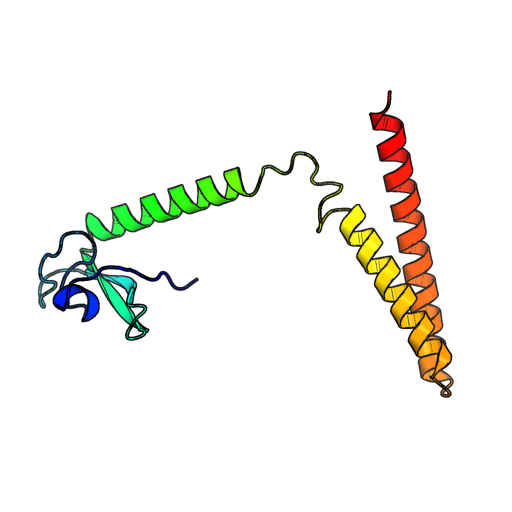 3.992 -5.619 1.00 74.44 82 GLY A C 1
ATOM 620 O O . GLY A 1 82 ? 11.871 3.489 -6.304 1.00 74.44 82 GLY A O 1
ATOM 621 N N . GLU A 1 83 ? 13.893 4.427 -6.173 1.00 80.88 83 GLU A N 1
ATOM 622 C CA . GLU A 1 83 ? 14.221 4.343 -7.606 1.00 80.88 83 GLU A CA 1
ATOM 623 C C . GLU A 1 83 ? 14.199 2.897 -8.122 1.00 80.88 83 GLU A C 1
ATOM 625 O O . GLU A 1 83 ? 13.736 2.646 -9.234 1.00 80.88 83 GLU A O 1
ATOM 630 N N . PHE A 1 84 ? 14.623 1.930 -7.302 1.00 83.81 84 PHE A N 1
ATOM 631 C CA . PHE A 1 84 ? 14.558 0.510 -7.655 1.00 83.81 84 PHE A CA 1
ATOM 632 C C . PHE A 1 84 ? 13.113 -0.011 -7.706 1.00 83.81 84 PHE A C 1
ATOM 634 O O . PHE A 1 84 ? 12.709 -0.628 -8.690 1.00 83.81 84 PHE A O 1
ATOM 641 N N . GLY A 1 85 ? 12.287 0.310 -6.704 1.00 86.31 85 GLY A N 1
ATOM 642 C CA . GLY A 1 85 ? 10.856 -0.015 -6.726 1.00 86.31 85 GLY A CA 1
ATOM 643 C C . GLY A 1 85 ? 10.117 0.629 -7.906 1.00 86.31 85 GLY A C 1
ATOM 644 O O . GLY A 1 85 ? 9.265 0.005 -8.541 1.00 86.31 85 GLY A O 1
ATOM 645 N N . ARG A 1 86 ? 10.490 1.864 -8.257 1.00 88.81 86 ARG A N 1
ATOM 646 C CA . ARG A 1 86 ? 10.023 2.570 -9.458 1.00 88.81 86 ARG A CA 1
ATOM 647 C C . ARG A 1 86 ? 10.418 1.848 -10.749 1.00 88.81 86 ARG A C 1
ATOM 649 O O . ARG A 1 86 ? 9.548 1.656 -11.591 1.00 88.81 86 ARG A O 1
ATOM 656 N N . LEU A 1 87 ? 11.665 1.393 -10.876 1.00 92.25 87 LEU A N 1
ATOM 657 C CA . LEU A 1 87 ? 12.106 0.583 -12.017 1.00 92.25 87 LEU A CA 1
ATOM 658 C C . LEU A 1 87 ? 11.298 -0.720 -12.136 1.00 92.25 87 LEU A C 1
ATOM 660 O O . LEU A 1 87 ? 10.813 -1.044 -13.217 1.00 92.25 87 LEU A O 1
ATOM 664 N N . LEU A 1 88 ? 11.089 -1.446 -11.033 1.00 91.88 88 LEU A N 1
ATOM 665 C CA . LEU A 1 88 ? 10.287 -2.677 -11.050 1.00 91.88 88 LEU A CA 1
ATOM 666 C C . LEU A 1 88 ? 8.843 -2.430 -11.504 1.00 91.88 88 LEU A C 1
ATOM 668 O O . LEU A 1 88 ? 8.254 -3.283 -12.169 1.00 91.88 88 LEU A O 1
ATOM 672 N N . ARG A 1 89 ? 8.258 -1.278 -11.156 1.00 90.62 89 ARG A N 1
ATOM 673 C CA . ARG A 1 89 ? 6.929 -0.887 -11.644 1.00 90.62 89 ARG A CA 1
ATOM 674 C C . ARG A 1 89 ? 6.930 -0.625 -13.150 1.00 90.62 89 ARG A C 1
ATOM 676 O O . ARG A 1 89 ? 6.057 -1.166 -13.821 1.00 90.62 89 ARG A O 1
ATOM 683 N N . ASP A 1 90 ? 7.909 0.109 -13.681 1.00 93.25 90 ASP A N 1
ATOM 684 C CA . ASP A 1 90 ? 8.009 0.353 -15.130 1.00 93.25 90 ASP A CA 1
ATOM 685 C C . ASP A 1 90 ? 8.140 -0.971 -15.905 1.00 93.25 90 ASP A C 1
ATOM 687 O O . ASP A 1 90 ? 7.419 -1.206 -16.874 1.00 93.25 90 ASP A O 1
ATOM 691 N N . LEU A 1 91 ? 8.997 -1.886 -15.431 1.00 94.81 91 LEU A N 1
ATOM 692 C CA . LEU A 1 91 ? 9.190 -3.202 -16.050 1.00 94.81 91 LEU A CA 1
ATOM 693 C C . LEU A 1 91 ? 7.912 -4.053 -16.025 1.00 94.81 91 LEU A C 1
ATOM 695 O O . LEU A 1 91 ? 7.595 -4.713 -17.011 1.00 94.81 91 LEU A O 1
ATOM 699 N N . ARG A 1 92 ? 7.136 -4.017 -14.935 1.00 94.31 92 ARG A N 1
ATOM 700 C CA . ARG A 1 92 ? 5.838 -4.713 -14.865 1.00 94.31 92 ARG A CA 1
ATOM 701 C C . ARG A 1 92 ? 4.822 -4.150 -15.852 1.00 94.31 92 ARG A C 1
ATOM 703 O O . ARG A 1 92 ? 4.065 -4.924 -16.429 1.00 94.31 92 ARG A O 1
ATOM 710 N N . ILE A 1 93 ? 4.810 -2.832 -16.061 1.00 93.38 93 ILE A N 1
ATOM 711 C CA . ILE A 1 93 ? 3.942 -2.211 -17.069 1.00 93.38 93 ILE A CA 1
ATOM 712 C C . ILE A 1 93 ? 4.345 -2.686 -18.468 1.00 93.38 93 ILE A C 1
ATOM 714 O O . ILE A 1 93 ? 3.466 -3.019 -19.255 1.00 93.38 93 ILE A O 1
ATOM 718 N N . LEU A 1 94 ? 5.645 -2.784 -18.764 1.00 95.88 94 LEU A N 1
ATOM 719 C CA . LEU A 1 94 ? 6.130 -3.305 -20.048 1.00 95.88 94 LEU A CA 1
ATOM 720 C C . LEU A 1 94 ? 5.728 -4.764 -20.282 1.00 95.88 94 LEU A C 1
ATOM 722 O O . LEU A 1 94 ? 5.252 -5.086 -21.366 1.00 95.88 94 LEU A O 1
ATOM 726 N N . VAL A 1 95 ? 5.848 -5.622 -19.266 1.00 96.19 95 VAL A N 1
ATOM 727 C CA . VAL A 1 95 ? 5.383 -7.020 -19.342 1.00 96.19 95 VAL A CA 1
ATOM 728 C C . VAL A 1 95 ? 3.868 -7.085 -19.564 1.00 96.19 95 VAL A C 1
ATOM 730 O O . VAL A 1 95 ? 3.394 -7.852 -20.393 1.00 96.19 95 VAL A O 1
ATOM 733 N N . GLY A 1 96 ? 3.092 -6.247 -18.872 1.00 93.44 96 GLY A N 1
ATOM 734 C CA . GLY A 1 96 ? 1.647 -6.162 -19.098 1.00 93.44 96 GLY A CA 1
ATOM 735 C C . GLY A 1 96 ? 1.293 -5.676 -20.507 1.00 93.44 96 GLY A C 1
ATOM 736 O O . GLY A 1 96 ? 0.378 -6.207 -21.131 1.00 93.44 96 GLY A O 1
ATOM 737 N N . ALA A 1 97 ? 2.031 -4.693 -21.027 1.00 93.56 97 ALA A N 1
ATOM 738 C CA . ALA A 1 97 ? 1.850 -4.181 -22.381 1.00 93.56 97 ALA A CA 1
ATOM 739 C C . ALA A 1 97 ? 2.149 -5.253 -23.437 1.00 93.56 97 ALA A C 1
ATOM 741 O O . ALA A 1 97 ? 1.396 -5.378 -24.397 1.00 93.56 97 ALA A O 1
ATOM 742 N N . GLU A 1 98 ? 3.209 -6.039 -23.243 1.00 95.94 98 GLU A N 1
ATOM 743 C CA . GLU A 1 98 ? 3.576 -7.156 -24.118 1.00 95.94 98 GLU A CA 1
ATOM 744 C C . GLU A 1 98 ? 2.473 -8.221 -24.172 1.00 95.94 98 GLU A C 1
ATOM 746 O O . GLU A 1 98 ? 2.005 -8.555 -25.261 1.00 95.94 98 GLU A O 1
ATOM 751 N N . ALA A 1 99 ? 1.961 -8.649 -23.016 1.00 95.31 99 ALA A N 1
ATOM 752 C CA . ALA A 1 99 ? 0.865 -9.614 -22.953 1.00 95.31 99 ALA A CA 1
ATOM 753 C C . ALA A 1 99 ? -0.410 -9.118 -23.666 1.00 95.31 99 ALA A C 1
ATOM 755 O O . ALA A 1 99 ? -1.093 -9.885 -24.347 1.00 95.31 99 ALA A O 1
ATOM 756 N N . LEU A 1 100 ? -0.737 -7.826 -23.541 1.00 96.06 100 LEU A N 1
ATOM 757 C CA . LEU A 1 100 ? -1.886 -7.230 -24.231 1.00 96.06 100 LEU A CA 1
ATOM 758 C C . LEU A 1 100 ? -1.650 -7.109 -25.743 1.00 96.06 100 LEU A C 1
ATOM 760 O O . LEU A 1 100 ? -2.545 -7.422 -26.525 1.00 96.06 100 LEU A O 1
ATOM 764 N N . LEU A 1 101 ? -0.446 -6.728 -26.177 1.00 95.06 101 LEU A N 1
ATOM 765 C CA . LEU A 1 101 ? -0.092 -6.665 -27.601 1.00 95.06 101 LEU A CA 1
ATOM 766 C C . LEU A 1 101 ? -0.222 -8.025 -28.299 1.00 95.06 101 LEU A C 1
ATOM 768 O O . LEU A 1 101 ? -0.533 -8.062 -29.485 1.00 95.06 101 LEU A O 1
ATOM 772 N N . ALA A 1 102 ? -0.028 -9.131 -27.576 1.00 94.31 102 ALA A N 1
ATOM 773 C CA . ALA A 1 102 ? -0.195 -10.479 -28.116 1.00 94.31 102 ALA A CA 1
ATOM 774 C C . ALA A 1 102 ? -1.663 -10.878 -28.377 1.00 94.31 102 ALA A C 1
ATOM 776 O O . ALA A 1 102 ? -1.907 -11.876 -29.053 1.00 94.31 102 ALA A O 1
ATOM 777 N N . THR A 1 103 ? -2.636 -10.141 -27.830 1.00 96.12 103 THR A N 1
ATOM 778 C CA . THR A 1 103 ? -4.061 -10.529 -27.850 1.00 96.12 103 THR A CA 1
ATOM 779 C C . THR A 1 103 ? -4.986 -9.506 -28.507 1.00 96.12 103 THR A C 1
ATOM 781 O O . THR A 1 103 ? -6.083 -9.871 -28.920 1.00 96.12 103 THR A O 1
ATOM 784 N N . VAL A 1 104 ? -4.564 -8.247 -28.618 1.00 96.06 104 VAL A N 1
ATOM 785 C CA . VAL A 1 104 ? -5.364 -7.161 -29.199 1.00 96.06 104 VAL A CA 1
ATOM 786 C C . VAL A 1 104 ? -5.313 -7.185 -30.727 1.00 96.06 104 VAL A C 1
ATOM 788 O O . VAL A 1 104 ? -4.243 -7.279 -31.325 1.00 96.06 104 VAL A O 1
ATOM 791 N N . ASP A 1 105 ? -6.473 -7.016 -31.357 1.00 94.94 105 ASP A N 1
ATOM 792 C CA . ASP A 1 105 ? -6.656 -6.986 -32.810 1.00 94.94 105 ASP A CA 1
ATOM 793 C C . ASP A 1 105 ? -7.108 -5.616 -33.356 1.00 94.94 105 ASP A C 1
ATOM 795 O O . A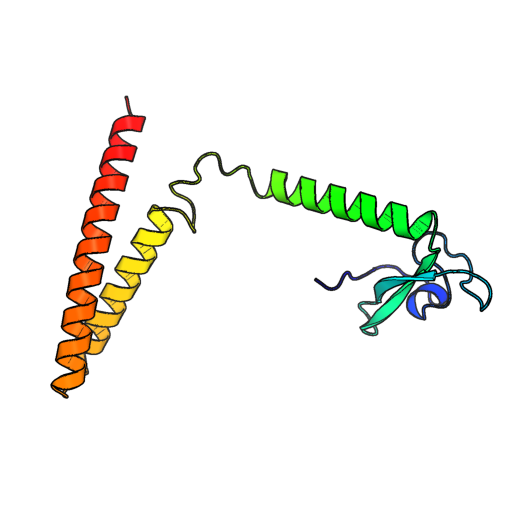SP A 1 105 ? -7.038 -5.376 -34.565 1.00 94.94 105 ASP A O 1
ATOM 799 N N . ASP A 1 106 ? -7.518 -4.681 -32.493 1.00 97.44 106 ASP A N 1
ATOM 800 C CA . ASP A 1 106 ? -7.958 -3.352 -32.910 1.00 97.44 106 ASP A CA 1
ATOM 801 C C . ASP A 1 106 ? -6.812 -2.319 -32.978 1.00 97.44 106 ASP A C 1
ATOM 803 O O . ASP A 1 106 ? -5.953 -2.192 -32.100 1.00 97.44 106 ASP A O 1
ATOM 807 N N . LEU A 1 107 ? -6.810 -1.526 -34.056 1.00 96.12 107 LEU A N 1
ATOM 808 C CA . LEU A 1 107 ? -5.724 -0.593 -34.372 1.00 96.12 107 LEU A CA 1
ATOM 809 C C . LEU A 1 107 ? -5.589 0.562 -33.363 1.00 96.12 107 LEU A C 1
ATOM 811 O O . LEU A 1 107 ? -4.499 1.120 -33.211 1.00 96.12 107 LEU A O 1
ATOM 815 N N . ALA A 1 108 ? -6.678 0.963 -32.705 1.00 96.44 108 ALA A N 1
ATOM 816 C CA . ALA A 1 108 ? -6.656 2.071 -31.755 1.00 96.44 108 ALA A CA 1
ATOM 817 C C . ALA A 1 108 ? -5.947 1.653 -30.461 1.00 96.44 108 ALA A C 1
ATOM 819 O O . ALA A 1 108 ? -5.026 2.343 -30.013 1.00 96.44 108 ALA A O 1
ATOM 820 N N . THR A 1 109 ? -6.307 0.490 -29.922 1.00 94.75 109 THR A N 1
ATOM 821 C CA . THR A 1 109 ? -5.678 -0.094 -28.738 1.00 94.75 109 THR A CA 1
ATOM 822 C C . THR A 1 109 ? -4.228 -0.473 -29.018 1.00 94.75 109 THR A C 1
ATOM 824 O O . THR A 1 109 ? -3.364 -0.153 -28.204 1.00 94.75 109 THR A O 1
ATOM 827 N N . LEU A 1 110 ? -3.908 -1.039 -30.192 1.00 96.69 110 LEU A N 1
ATOM 828 C CA . LEU A 1 110 ? -2.515 -1.305 -30.584 1.00 96.69 110 LEU A CA 1
ATOM 829 C C . LEU A 1 110 ? -1.652 -0.037 -30.542 1.00 96.69 110 LEU A C 1
ATOM 831 O O . LEU A 1 110 ? -0.568 -0.042 -29.961 1.00 96.69 110 LEU A O 1
ATOM 835 N N . ARG A 1 111 ? -2.133 1.077 -31.111 1.00 97.50 111 ARG A N 1
ATOM 836 C CA . ARG A 1 111 ? -1.406 2.360 -31.074 1.00 97.50 111 ARG A CA 1
ATOM 837 C C . ARG A 1 111 ? -1.188 2.852 -29.649 1.00 97.50 111 ARG A C 1
ATOM 839 O O . ARG A 1 111 ? -0.084 3.290 -29.330 1.00 97.50 111 ARG A O 1
ATOM 846 N N . PHE A 1 112 ? -2.213 2.765 -28.805 1.00 96.56 112 PHE A N 1
ATOM 847 C CA . PHE A 1 112 ? -2.117 3.155 -27.402 1.00 96.56 112 PHE A CA 1
ATOM 848 C C . PHE A 1 112 ? -1.085 2.308 -26.643 1.00 96.56 112 PHE A C 1
ATOM 850 O O . PHE A 1 112 ? -0.199 2.857 -25.986 1.00 96.56 112 PHE A O 1
ATOM 857 N N . LEU A 1 113 ? -1.148 0.980 -26.779 1.00 96.75 113 LEU A N 1
ATOM 858 C CA . LEU A 1 113 ? -0.224 0.058 -26.118 1.00 96.75 113 LEU A CA 1
ATOM 859 C C . LEU A 1 113 ? 1.221 0.271 -26.577 1.00 96.75 113 LEU A C 1
ATOM 861 O O . LEU A 1 113 ? 2.122 0.300 -25.742 1.00 96.75 113 LEU A O 1
ATOM 865 N N . LEU A 1 114 ? 1.445 0.494 -27.876 1.00 96.81 114 LEU A N 1
ATOM 866 C CA . LEU A 1 114 ? 2.773 0.795 -28.419 1.00 96.81 114 LEU A CA 1
ATOM 867 C C . LEU A 1 114 ? 3.329 2.126 -27.895 1.00 96.81 114 LEU A C 1
ATOM 869 O O . LEU A 1 114 ? 4.500 2.194 -27.524 1.00 96.81 114 LEU A O 1
ATOM 873 N N . GLN A 1 115 ? 2.508 3.178 -27.819 1.00 96.75 115 GLN A N 1
ATOM 874 C CA . GLN A 1 115 ? 2.924 4.464 -27.244 1.00 96.75 115 GLN A CA 1
ATOM 875 C C . GLN A 1 115 ? 3.286 4.327 -25.764 1.00 96.75 115 GLN A C 1
ATOM 877 O O . GLN A 1 115 ? 4.332 4.810 -25.330 1.00 96.75 115 GLN A O 1
ATOM 882 N N . MET A 1 116 ? 2.446 3.635 -24.994 1.00 95.31 116 MET A N 1
ATOM 883 C CA . MET A 1 116 ? 2.703 3.365 -23.584 1.00 95.31 116 MET A CA 1
ATOM 884 C C . MET A 1 116 ? 3.993 2.555 -23.402 1.00 95.31 116 MET A C 1
ATOM 886 O O . MET A 1 116 ? 4.829 2.923 -22.578 1.00 95.31 116 MET A O 1
ATOM 890 N N . ALA A 1 117 ? 4.194 1.497 -24.193 1.00 96.25 117 ALA A N 1
ATOM 891 C CA . ALA A 1 117 ? 5.403 0.680 -24.146 1.00 96.25 117 ALA A CA 1
ATOM 892 C C . ALA A 1 117 ? 6.662 1.495 -24.481 1.00 96.25 117 ALA A C 1
ATOM 894 O O . ALA A 1 117 ? 7.680 1.349 -23.805 1.00 96.25 117 ALA A O 1
ATOM 895 N N . ALA A 1 118 ? 6.594 2.395 -25.467 1.00 96.75 118 ALA A N 1
ATOM 896 C CA . ALA A 1 118 ? 7.710 3.269 -25.823 1.00 96.75 118 ALA A CA 1
ATOM 897 C C . ALA A 1 118 ? 8.100 4.199 -24.662 1.00 96.75 118 ALA A C 1
ATOM 899 O O . ALA A 1 118 ? 9.262 4.225 -24.255 1.00 96.75 118 ALA A O 1
ATOM 900 N N . VAL A 1 119 ? 7.118 4.891 -24.072 1.00 95.69 119 VAL A N 1
ATOM 901 C CA . VAL A 1 119 ? 7.341 5.797 -22.933 1.00 95.69 119 VAL A CA 1
ATOM 902 C C . VAL A 1 119 ? 7.913 5.042 -21.731 1.00 95.69 119 VAL A C 1
ATOM 904 O O . VAL A 1 119 ? 8.879 5.491 -21.117 1.00 95.69 119 VAL A O 1
ATOM 907 N N . GLN A 1 120 ? 7.353 3.880 -21.391 1.00 95.31 120 GLN A N 1
ATOM 908 C CA . GLN A 1 120 ? 7.813 3.114 -20.228 1.00 95.31 120 GLN A CA 1
ATOM 909 C C . GLN A 1 120 ? 9.192 2.480 -20.445 1.00 95.31 120 GLN A C 1
ATOM 911 O O . GLN A 1 120 ? 9.977 2.403 -19.501 1.00 95.31 120 GLN A O 1
ATOM 916 N N . SER A 1 121 ? 9.533 2.095 -21.679 1.00 96.44 121 SER A N 1
ATOM 917 C CA . SER A 1 121 ? 10.867 1.577 -22.016 1.00 96.44 121 SER A CA 1
ATOM 918 C C . SER A 1 121 ? 11.943 2.639 -21.817 1.00 96.44 121 SER A C 1
ATOM 920 O O . SER A 1 121 ? 13.002 2.357 -21.255 1.00 96.44 121 SER A O 1
ATOM 922 N N . GLU A 1 122 ? 11.661 3.880 -22.217 1.00 97.31 122 GLU A N 1
ATOM 923 C CA . GLU A 1 122 ? 12.564 5.009 -21.998 1.00 97.31 122 GLU A CA 1
ATOM 924 C C . GLU A 1 122 ? 12.773 5.285 -20.501 1.00 97.31 122 GLU A C 1
ATOM 926 O O . GLU A 1 122 ? 13.912 5.394 -20.039 1.00 97.31 122 GLU A O 1
ATOM 931 N N . GLN A 1 123 ? 11.689 5.325 -19.719 1.00 94.50 123 GLN A N 1
ATOM 932 C CA . GLN A 1 123 ? 11.758 5.542 -18.269 1.00 94.50 123 GLN A CA 1
ATOM 933 C C . GLN A 1 123 ? 12.545 4.435 -17.555 1.00 94.50 123 GLN A C 1
ATOM 935 O O . GLN A 1 123 ? 13.446 4.732 -16.761 1.00 94.50 123 GLN A O 1
ATOM 940 N N . ALA A 1 124 ? 12.264 3.172 -17.886 1.00 95.56 124 ALA A N 1
ATOM 941 C CA . ALA A 1 124 ? 12.969 2.023 -17.333 1.00 95.56 124 ALA A CA 1
ATOM 942 C C . ALA A 1 124 ? 14.464 2.060 -17.683 1.00 95.56 124 ALA A C 1
ATOM 944 O O . ALA A 1 124 ? 15.310 1.825 -16.816 1.00 95.56 124 ALA A O 1
ATOM 945 N N . MET A 1 125 ? 14.815 2.415 -18.925 1.00 96.75 125 MET A N 1
ATOM 946 C CA . MET A 1 125 ? 16.208 2.555 -19.356 1.00 96.75 125 MET A CA 1
ATOM 947 C C . MET A 1 125 ? 16.939 3.638 -18.553 1.00 96.75 125 MET A C 1
ATOM 949 O O . MET A 1 125 ? 18.024 3.384 -18.022 1.00 96.75 125 MET A O 1
ATOM 953 N N . ILE A 1 126 ? 16.363 4.840 -18.454 1.00 94.12 126 ILE A N 1
ATOM 954 C CA . ILE A 1 126 ? 16.969 5.967 -17.731 1.00 94.12 126 ILE A CA 1
ATOM 955 C C . ILE A 1 126 ? 17.193 5.596 -16.259 1.00 94.12 126 ILE A C 1
ATOM 957 O O . ILE A 1 126 ? 18.294 5.797 -15.734 1.00 94.12 126 ILE A O 1
ATOM 961 N N . ARG A 1 127 ? 16.188 5.005 -15.598 1.00 92.56 127 ARG A N 1
ATOM 962 C CA . ARG A 1 127 ? 16.304 4.582 -14.192 1.00 92.56 127 ARG A CA 1
ATOM 963 C C . ARG A 1 127 ? 17.327 3.469 -14.005 1.00 92.56 127 ARG A C 1
ATOM 965 O O . ARG A 1 127 ? 18.133 3.561 -13.085 1.00 92.56 127 ARG A O 1
ATOM 972 N N . SER A 1 128 ? 17.364 2.480 -14.897 1.00 93.88 128 SER A N 1
ATOM 973 C CA . SER A 1 128 ? 18.358 1.397 -14.852 1.00 93.88 128 SER A CA 1
ATOM 974 C C . SER A 1 128 ? 19.784 1.939 -14.923 1.00 93.88 128 SER A C 1
ATOM 976 O O . SER A 1 128 ? 20.625 1.569 -14.108 1.00 93.88 128 SER A O 1
ATOM 978 N N . ARG A 1 129 ? 20.052 2.883 -15.839 1.00 93.75 129 ARG A N 1
ATOM 979 C CA . ARG A 1 129 ? 21.368 3.534 -15.955 1.00 93.75 129 ARG A CA 1
ATOM 980 C C . ARG A 1 129 ? 21.739 4.313 -14.696 1.00 93.75 129 ARG A C 1
ATOM 982 O O . ARG A 1 129 ? 22.864 4.204 -14.220 1.00 93.75 129 ARG A O 1
ATOM 989 N N . LYS A 1 130 ? 20.794 5.078 -14.142 1.00 89.38 130 LYS A N 1
ATOM 990 C CA . LYS A 1 130 ? 20.997 5.852 -12.909 1.00 89.38 130 LYS A CA 1
ATOM 991 C C . LYS A 1 130 ? 21.304 4.948 -11.713 1.00 89.38 130 LYS A C 1
ATOM 993 O O . LYS A 1 130 ? 22.177 5.274 -10.915 1.00 89.38 130 LYS A O 1
ATOM 998 N N . LEU A 1 131 ? 20.582 3.837 -11.585 1.00 89.12 131 LEU A N 1
ATOM 999 C CA . LEU A 1 131 ? 20.790 2.851 -10.527 1.00 89.12 131 LEU A CA 1
ATOM 1000 C C . LEU A 1 131 ? 22.151 2.174 -10.661 1.00 89.12 131 LEU A C 1
ATOM 1002 O O . LEU A 1 131 ? 22.899 2.150 -9.690 1.00 89.12 131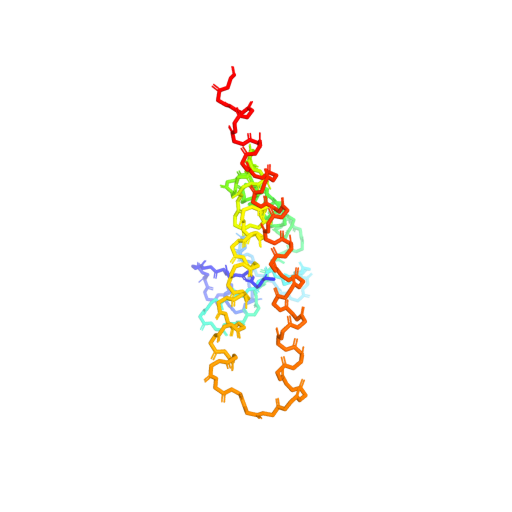 LEU A O 1
ATOM 1006 N N . LEU A 1 132 ? 22.505 1.726 -11.867 1.00 89.06 132 LEU A N 1
ATOM 1007 C CA . LEU A 1 132 ? 23.803 1.114 -12.135 1.00 89.06 132 LEU A CA 1
ATOM 1008 C C . LEU A 1 132 ? 24.956 2.065 -11.787 1.00 89.06 132 LEU A C 1
ATOM 1010 O O . LEU A 1 132 ? 25.845 1.682 -11.038 1.00 89.06 132 LEU A O 1
ATOM 1014 N N . ALA A 1 133 ? 24.891 3.323 -12.240 1.00 89.12 133 ALA A N 1
ATOM 1015 C CA . ALA A 1 133 ? 25.908 4.329 -11.931 1.00 89.12 133 ALA A CA 1
ATOM 1016 C C . ALA A 1 133 ? 26.054 4.592 -10.420 1.00 89.12 133 ALA A C 1
ATOM 1018 O O . ALA A 1 133 ? 27.150 4.850 -9.932 1.00 89.12 133 ALA A O 1
ATOM 1019 N N . ARG A 1 134 ? 24.955 4.527 -9.657 1.00 85.06 134 ARG A N 1
ATOM 1020 C CA . ARG A 1 134 ? 24.991 4.666 -8.192 1.00 85.06 134 ARG A CA 1
ATOM 1021 C C . ARG A 1 134 ? 25.594 3.453 -7.499 1.00 85.06 134 ARG A C 1
ATOM 1023 O O . ARG A 1 134 ? 26.260 3.629 -6.487 1.00 85.06 134 ARG A O 1
ATOM 1030 N N . MET A 1 135 ? 25.328 2.253 -8.008 1.00 82.56 135 MET A N 1
ATOM 1031 C CA . MET A 1 135 ? 25.898 1.023 -7.460 1.00 82.56 135 MET A CA 1
ATOM 1032 C C . MET A 1 135 ? 27.409 0.991 -7.679 1.00 82.56 135 MET A C 1
ATOM 1034 O O . MET A 1 135 ? 28.138 0.764 -6.726 1.00 82.56 135 MET A O 1
ATOM 1038 N N . THR A 1 136 ? 27.878 1.343 -8.879 1.00 83.38 136 THR A N 1
ATOM 1039 C CA . THR A 1 136 ? 29.317 1.395 -9.178 1.00 83.38 136 THR A CA 1
ATOM 1040 C C . THR A 1 136 ? 30.058 2.446 -8.348 1.00 83.38 136 THR A C 1
ATOM 1042 O O . THR A 1 136 ? 31.179 2.208 -7.938 1.00 83.38 136 THR A O 1
ATOM 1045 N N . LEU A 1 137 ? 29.432 3.592 -8.048 1.00 74.88 137 LEU A N 1
ATOM 1046 C CA . LEU A 1 137 ? 30.035 4.640 -7.205 1.00 74.88 137 LEU A CA 1
ATOM 1047 C C . LEU A 1 137 ? 30.076 4.299 -5.705 1.00 74.88 137 LEU A C 1
ATOM 1049 O O . LEU A 1 137 ? 30.687 5.040 -4.944 1.00 74.88 137 LEU A O 1
ATOM 1053 N N . ARG A 1 138 ? 29.369 3.255 -5.258 1.00 63.94 138 ARG A N 1
ATOM 1054 C CA . ARG A 1 138 ? 29.371 2.801 -3.855 1.00 63.94 138 ARG A CA 1
ATOM 1055 C C . ARG A 1 138 ? 30.403 1.707 -3.576 1.00 63.94 138 ARG A C 1
ATOM 1057 O O . ARG A 1 138 ? 30.605 1.378 -2.413 1.00 63.94 138 ARG A O 1
ATOM 1064 N N . GLU A 1 139 ? 30.975 1.111 -4.619 1.00 56.69 139 GLU A N 1
ATOM 1065 C CA . GLU A 1 139 ? 31.960 0.029 -4.513 1.00 56.69 139 GLU A CA 1
ATOM 1066 C C . GLU A 1 139 ? 33.415 0.542 -4.434 1.00 56.69 139 GLU A C 1
ATOM 1068 O O . GLU A 1 139 ? 34.302 -0.255 -4.129 1.00 56.69 139 GLU A O 1
ATOM 1073 N N . ASP A 1 140 ? 33.636 1.850 -4.631 1.00 46.22 140 ASP A N 1
ATOM 1074 C CA . ASP A 1 140 ? 34.912 2.575 -4.458 1.00 46.22 140 ASP A CA 1
ATOM 1075 C C . ASP A 1 140 ? 34.961 3.343 -3.121 1.00 46.22 140 ASP A C 1
ATOM 1077 O O . ASP A 1 140 ? 36.056 3.407 -2.509 1.00 46.22 140 ASP A O 1
#

Organism: Streptomyces kanamyceticus (NCBI:txid1967)

Sequence (140 aa):
MDRYFWHLSPSQARGLACVVCGVDLGKQMRHVPVGRDPATDREVYACAEPCAVRIAEESERLAREMRESAGQADDSGLGADGEFGRLLRDLRILVGAEALLATVDDLATLRFLLQMAAVQSEQAMIRSRKLLARMTLRED

pLDDT: mean 85.56, std 13.57, range [44.16, 97.5]

Radius of gyration: 26.84 Å; chains: 1; bounding box: 58×25×72 Å